Protein AF-A0A9P7BZL7-F1 (afdb_monomer)

Nearest PDB structures (foldseek):
  7yc4-assembly3_D  TM=9.644E-01  e=4.585E-13  Lactococcus garvieae subsp. garvieae
  7yc0-assembly1_B  TM=9.639E-01  e=1.240E-12  Lactococcus garvieae subsp. garvieae
  4v2i-assembly1_B  TM=9.592E-01  e=1.478E-12  Thalassospira sp. GB04J01
  6kmo-assembly1_A  TM=9.642E-01  e=3.289E-11  Enterobacter asburiae
  6kmo-assembly1_B  TM=9.628E-01  e=7.463E-11  Enterobacter asburiae

Foldseek 3Di:
DQVQLCLLVCVVVVNPVDLEEEAALDQQADPCPDPLSVVQQPPPPDHSVNVVVVVCVVDVDPVCRLPCSNRVLNDALCSLAPGHAYEQEAEPNESSRRSSVSNQVSNVVSVHNGDYDYDYPDYGCCLPPPPCVVDVVNVVSVVVVVVRVVVSVVVPPPD

Structure (mmCIF, N/CA/C/O backbone):
data_AF-A0A9P7BZL7-F1
#
_entry.id   AF-A0A9P7BZL7-F1
#
loop_
_atom_site.group_PDB
_atom_site.id
_atom_site.type_symbol
_atom_site.label_atom_id
_atom_site.label_alt_id
_atom_site.label_comp_id
_atom_site.label_asym_id
_atom_site.label_entity_id
_atom_site.label_seq_id
_atom_site.pdbx_PDB_ins_code
_atom_site.Cartn_x
_atom_site.Cartn_y
_atom_site.Cartn_z
_atom_site.occupancy
_atom_site.B_iso_or_equiv
_atom_site.auth_seq_id
_atom_site.auth_comp_id
_atom_site.auth_asym_id
_atom_site.auth_atom_id
_atom_site.pdbx_PDB_model_num
ATOM 1 N N . MET A 1 1 ? 2.855 6.833 0.976 1.00 58.22 1 MET A N 1
ATOM 2 C CA . MET A 1 1 ? 3.317 7.165 2.339 1.00 58.22 1 MET A CA 1
ATOM 3 C C . MET A 1 1 ? 2.342 8.091 3.087 1.00 58.22 1 MET A C 1
ATOM 5 O O . MET A 1 1 ? 1.636 7.580 3.940 1.00 58.22 1 MET A O 1
ATOM 9 N N . LEU A 1 2 ? 2.175 9.380 2.740 1.00 59.31 2 LEU A N 1
ATOM 10 C CA . LEU A 1 2 ? 1.399 10.366 3.540 1.00 59.31 2 LEU A CA 1
ATOM 11 C C . LEU A 1 2 ? -0.067 10.009 3.887 1.00 59.31 2 LEU A C 1
ATOM 13 O O . LEU A 1 2 ? -0.513 10.285 5.000 1.00 59.31 2 LEU A O 1
ATOM 17 N N . LEU A 1 3 ? -0.819 9.387 2.970 1.00 60.31 3 LEU A N 1
ATOM 18 C CA . LEU A 1 3 ? -2.236 9.056 3.198 1.00 60.31 3 LEU A CA 1
ATOM 19 C C . LEU A 1 3 ? -2.431 8.063 4.357 1.00 60.31 3 LEU A C 1
ATOM 21 O O . LEU A 1 3 ? -3.358 8.204 5.148 1.00 60.31 3 LEU A O 1
ATOM 25 N N . LEU A 1 4 ? -1.535 7.086 4.486 1.00 65.56 4 LEU A N 1
ATOM 26 C CA . LEU A 1 4 ? -1.612 6.054 5.522 1.00 65.56 4 LEU A CA 1
ATOM 27 C C . LEU A 1 4 ? -1.334 6.619 6.915 1.00 65.56 4 LEU A C 1
ATOM 29 O O . LEU A 1 4 ? -2.034 6.287 7.870 1.00 65.56 4 LEU A O 1
ATOM 33 N N . ILE A 1 5 ? -0.380 7.547 7.001 1.00 72.25 5 ILE A N 1
ATOM 34 C CA . ILE A 1 5 ? -0.059 8.289 8.227 1.00 72.25 5 ILE A CA 1
ATOM 35 C C . ILE A 1 5 ? -1.290 9.052 8.707 1.00 72.25 5 ILE A C 1
ATOM 37 O O . ILE A 1 5 ? -1.653 8.984 9.879 1.00 72.25 5 ILE A O 1
ATOM 41 N N . TYR A 1 6 ? -1.967 9.746 7.788 1.00 72.81 6 TYR A N 1
ATOM 42 C CA . TYR A 1 6 ? -3.160 10.516 8.116 1.00 72.81 6 TYR A CA 1
ATOM 43 C C . TYR A 1 6 ? -4.278 9.639 8.686 1.00 72.81 6 TYR A C 1
ATOM 45 O O . TYR A 1 6 ? -4.897 10.033 9.667 1.00 72.81 6 TYR A O 1
ATOM 53 N N . ILE A 1 7 ? -4.515 8.446 8.133 1.00 75.81 7 ILE A N 1
ATOM 54 C CA . ILE A 1 7 ? -5.574 7.547 8.618 1.00 75.81 7 ILE A CA 1
ATOM 55 C C . ILE A 1 7 ? -5.247 7.029 10.027 1.00 75.81 7 ILE A C 1
ATOM 57 O O . ILE A 1 7 ? -6.114 7.046 10.904 1.00 75.81 7 ILE A O 1
ATOM 61 N N . VAL A 1 8 ? -3.996 6.623 10.272 1.00 72.88 8 VAL A N 1
ATOM 62 C CA . VAL A 1 8 ? -3.551 6.181 11.605 1.00 72.88 8 VAL A CA 1
ATOM 63 C C . VAL A 1 8 ? -3.679 7.320 12.622 1.00 72.88 8 VAL A C 1
ATOM 65 O O . VAL A 1 8 ? -4.245 7.123 13.698 1.00 72.88 8 VAL A O 1
ATOM 68 N N . LEU A 1 9 ? -3.244 8.533 12.268 1.00 78.81 9 LEU A N 1
ATOM 69 C CA . LEU A 1 9 ? -3.371 9.714 13.127 1.00 78.81 9 LEU A CA 1
ATOM 70 C C . LEU A 1 9 ? -4.831 10.134 13.343 1.00 78.81 9 LEU A C 1
ATOM 72 O O . LEU A 1 9 ? -5.192 10.525 14.451 1.00 78.81 9 LEU A O 1
ATOM 76 N N . ALA A 1 10 ? -5.678 10.057 12.316 1.00 78.25 10 ALA A N 1
ATOM 77 C CA . ALA A 1 10 ? -7.103 10.361 12.417 1.00 78.25 10 ALA A CA 1
ATOM 78 C C . ALA A 1 10 ? -7.775 9.424 13.425 1.00 78.25 10 ALA A C 1
ATOM 80 O O . ALA A 1 10 ? -8.441 9.908 14.340 1.00 78.25 10 ALA A O 1
ATOM 81 N N . LYS A 1 11 ? -7.499 8.115 13.344 1.00 76.31 11 LYS A N 1
ATOM 82 C CA . LYS A 1 11 ? -7.962 7.128 14.328 1.00 76.31 11 LYS A CA 1
ATOM 83 C C . LYS A 1 11 ? -7.451 7.447 15.737 1.00 76.31 11 LYS A C 1
ATOM 85 O O . LYS A 1 11 ? -8.253 7.507 16.664 1.00 76.31 11 LYS A O 1
ATOM 90 N N . GLN A 1 12 ? -6.147 7.682 15.909 1.00 78.50 12 GLN A N 1
ATOM 91 C CA . GLN A 1 12 ? -5.560 8.018 17.218 1.00 78.50 12 GLN A CA 1
ATOM 92 C C . GLN A 1 12 ? -6.182 9.278 17.842 1.00 78.50 12 GLN A C 1
ATOM 94 O O . GLN A 1 12 ? -6.272 9.386 19.061 1.00 78.50 12 GLN A O 1
ATOM 99 N N . ARG A 1 13 ? -6.642 10.219 17.010 1.00 82.44 13 ARG A N 1
ATOM 100 C CA . ARG A 1 13 ? -7.317 11.458 17.426 1.00 82.44 13 ARG A CA 1
ATOM 101 C C . ARG A 1 13 ? -8.842 11.325 17.537 1.00 82.44 13 ARG A C 1
ATOM 103 O O . ARG A 1 13 ? -9.515 12.332 17.733 1.00 82.44 13 ARG A O 1
ATOM 110 N N . GLY A 1 14 ? -9.395 10.119 17.390 1.00 74.56 14 GLY A N 1
ATOM 111 C CA . GLY A 1 14 ? -10.834 9.854 17.483 1.00 74.56 14 GLY A CA 1
ATOM 112 C C . GLY A 1 14 ? -11.661 10.317 16.277 1.00 74.56 14 GLY A C 1
ATOM 113 O O . GLY A 1 14 ? -12.886 10.319 16.349 1.00 74.56 14 GLY A O 1
ATOM 114 N N . ASN A 1 15 ? -11.030 10.703 15.164 1.00 72.81 15 ASN A N 1
ATOM 115 C CA . ASN A 1 15 ? -11.730 11.056 13.932 1.00 72.81 15 ASN A CA 1
ATOM 116 C C . ASN A 1 15 ? -12.048 9.793 13.117 1.00 72.81 15 ASN A C 1
ATOM 118 O O . ASN A 1 15 ? -11.173 9.211 12.475 1.00 72.81 15 ASN A O 1
ATOM 122 N N . THR A 1 16 ? -13.320 9.401 13.123 1.00 68.00 16 THR A N 1
ATOM 123 C CA . THR A 1 16 ? -13.846 8.218 12.426 1.00 68.00 16 THR A CA 1
ATOM 124 C C . THR A 1 16 ? -14.562 8.552 11.114 1.00 68.00 16 THR A C 1
ATOM 126 O O . THR A 1 16 ? -15.185 7.680 10.516 1.00 68.00 16 THR A O 1
ATOM 129 N N . GLY A 1 17 ? -14.461 9.794 10.625 1.00 81.06 17 GLY A N 1
ATOM 130 C CA . GLY A 1 17 ? -15.139 10.235 9.399 1.00 81.06 17 GLY A CA 1
ATOM 131 C C . GLY A 1 17 ? -14.600 9.619 8.101 1.00 81.06 17 GLY A C 1
ATOM 132 O O . GLY A 1 17 ? -15.173 9.834 7.035 1.00 81.06 17 GLY A O 1
ATOM 133 N N . ILE A 1 18 ? -13.502 8.859 8.163 1.00 85.19 18 ILE A N 1
ATOM 134 C CA . ILE A 1 18 ? -12.928 8.169 7.005 1.00 85.19 18 ILE A CA 1
ATOM 135 C C . ILE A 1 18 ? -13.652 6.835 6.827 1.00 85.19 18 ILE A C 1
ATOM 137 O O . ILE A 1 18 ? -13.478 5.907 7.610 1.00 85.19 18 ILE A O 1
ATOM 141 N N . THR A 1 19 ? -14.451 6.731 5.771 1.00 88.12 19 THR A N 1
ATOM 142 C CA . THR A 1 19 ? -15.308 5.561 5.527 1.00 88.12 19 THR A CA 1
ATOM 143 C C . THR A 1 19 ? -14.627 4.478 4.695 1.00 88.12 19 THR A C 1
ATOM 145 O O . THR A 1 19 ? -15.081 3.335 4.674 1.00 88.12 19 THR A O 1
ATOM 148 N N . SER A 1 20 ? -13.554 4.811 3.977 1.00 90.56 20 SER A N 1
ATOM 149 C CA . SER A 1 20 ? -12.800 3.893 3.116 1.00 90.56 20 SER A CA 1
ATOM 150 C C . SER A 1 20 ? -11.421 4.465 2.792 1.00 90.56 20 SER A C 1
ATOM 152 O O . SER A 1 20 ? -11.233 5.681 2.780 1.00 90.56 20 SER A O 1
ATOM 154 N N . GLN A 1 21 ? -10.469 3.590 2.475 1.00 92.19 21 GLN A N 1
ATOM 155 C CA . GLN A 1 21 ? -9.152 3.956 1.956 1.00 92.19 21 GLN A CA 1
ATOM 156 C C . GLN A 1 21 ? -8.857 3.203 0.652 1.00 92.19 21 GLN A C 1
ATOM 158 O O . GLN A 1 21 ? -9.182 2.023 0.516 1.00 92.19 21 GLN A O 1
ATOM 163 N N . VAL A 1 22 ? -8.253 3.898 -0.313 1.00 94.38 22 VAL A N 1
ATOM 164 C CA . VAL A 1 22 ? -7.800 3.338 -1.594 1.00 94.38 22 VAL A CA 1
ATOM 165 C C . VAL A 1 22 ? -6.317 3.647 -1.731 1.00 94.38 22 VAL A C 1
ATOM 167 O O . VAL A 1 22 ? -5.911 4.807 -1.674 1.00 94.38 22 VAL A O 1
ATOM 170 N N . LEU A 1 23 ? -5.509 2.601 -1.860 1.00 95.19 23 LEU A N 1
ATOM 171 C CA . LEU A 1 23 ? -4.057 2.655 -1.795 1.00 95.19 23 LEU A CA 1
ATOM 172 C C . LEU A 1 23 ? -3.477 2.153 -3.117 1.00 95.19 23 LEU A C 1
ATOM 174 O O . LEU A 1 23 ? -3.453 0.949 -3.371 1.00 95.19 23 LEU A O 1
ATOM 178 N N . PHE A 1 24 ? -3.009 3.072 -3.958 1.00 94.75 24 PHE A N 1
ATOM 179 C CA . PHE A 1 24 ? -2.260 2.731 -5.166 1.00 94.75 24 PHE A CA 1
ATOM 180 C C . PHE A 1 24 ? -0.784 2.533 -4.826 1.00 94.75 24 PHE A C 1
ATOM 182 O O . PHE A 1 24 ? -0.183 3.444 -4.258 1.00 94.75 24 PHE A O 1
ATOM 189 N N . TYR A 1 25 ? -0.243 1.349 -5.151 1.00 95.44 25 TYR A N 1
ATOM 190 C CA . TYR A 1 25 ? 1.174 0.963 -5.029 1.00 95.44 25 TYR A CA 1
ATOM 191 C C . TYR A 1 25 ? 1.842 1.570 -3.783 1.00 95.44 25 TYR A C 1
ATOM 193 O O . TYR A 1 25 ? 2.744 2.407 -3.887 1.00 95.44 25 TYR A O 1
ATOM 201 N N . PRO A 1 26 ? 1.324 1.254 -2.580 1.00 96.00 26 PRO A N 1
ATOM 202 C CA . PRO A 1 26 ? 1.656 2.028 -1.400 1.00 96.00 26 PRO A CA 1
ATOM 203 C C . PRO A 1 26 ? 3.070 1.711 -0.910 1.00 96.00 26 PRO A C 1
ATOM 205 O O . PRO A 1 26 ? 3.386 0.554 -0.662 1.00 96.00 26 PRO A O 1
ATOM 208 N N . VAL A 1 27 ? 3.866 2.760 -0.681 1.00 95.06 27 VAL A N 1
ATOM 209 C CA . VAL A 1 27 ? 5.093 2.670 0.127 1.00 95.06 27 VAL A CA 1
ATOM 210 C C . VAL A 1 27 ? 4.699 2.475 1.592 1.00 95.06 27 VAL A C 1
ATOM 212 O O . VAL A 1 27 ? 4.055 3.372 2.161 1.00 95.06 27 VAL A O 1
ATOM 215 N N . VAL A 1 28 ? 5.039 1.323 2.170 1.00 94.50 28 VAL A N 1
ATOM 216 C CA . VAL A 1 28 ? 4.607 0.883 3.513 1.00 94.50 28 VAL A CA 1
ATOM 217 C C . VAL A 1 28 ? 5.722 0.311 4.380 1.00 94.50 28 VAL A C 1
ATOM 219 O O . VAL A 1 28 ? 5.484 0.087 5.570 1.00 94.50 28 VAL A O 1
ATOM 222 N N . ASP A 1 29 ? 6.910 0.094 3.822 1.00 94.19 29 ASP A N 1
ATOM 223 C CA . ASP A 1 29 ? 8.077 -0.368 4.565 1.00 94.19 29 ASP A CA 1
ATOM 224 C C . ASP A 1 29 ? 9.382 0.185 3.976 1.00 94.19 29 ASP A C 1
ATOM 226 O O . ASP A 1 29 ? 9.395 0.813 2.915 1.00 94.19 29 ASP A O 1
ATOM 230 N N . ASN A 1 30 ? 10.480 -0.023 4.696 1.00 93.00 30 ASN A N 1
ATOM 231 C CA . ASN A 1 30 ? 11.831 0.334 4.268 1.00 93.00 30 ASN A CA 1
ATOM 232 C C . ASN A 1 30 ? 12.741 -0.899 4.098 1.00 93.00 30 ASN A C 1
ATOM 234 O O . ASN A 1 30 ? 13.966 -0.773 4.127 1.00 93.00 30 ASN A O 1
ATOM 238 N N . ASP A 1 31 ? 12.152 -2.086 3.938 1.00 95.25 31 ASP A N 1
ATOM 239 C CA . ASP A 1 31 ? 12.879 -3.303 3.582 1.00 95.25 31 ASP A CA 1
ATOM 240 C C . ASP A 1 31 ? 13.099 -3.369 2.062 1.00 95.25 31 ASP A C 1
ATOM 242 O O . ASP A 1 31 ? 12.239 -3.789 1.284 1.00 95.25 31 ASP A O 1
ATOM 246 N N . PHE A 1 32 ? 14.291 -2.953 1.639 1.00 96.19 32 PHE A N 1
ATOM 247 C CA . PHE A 1 32 ? 14.704 -2.972 0.236 1.00 96.19 32 PHE A CA 1
ATOM 248 C C . PHE A 1 32 ? 15.165 -4.358 -0.251 1.00 96.19 32 PHE A C 1
ATOM 250 O O . PHE A 1 32 ? 15.670 -4.458 -1.369 1.00 96.19 32 PHE A O 1
ATOM 257 N N . GLU A 1 33 ? 15.029 -5.413 0.559 1.00 97.75 33 GLU A N 1
ATOM 258 C CA . GLU A 1 33 ? 15.432 -6.787 0.227 1.00 97.75 33 GLU A CA 1
ATOM 259 C C . GLU A 1 33 ? 14.242 -7.732 0.004 1.00 97.75 33 GLU A C 1
ATOM 261 O O . GLU A 1 33 ? 14.422 -8.940 -0.165 1.00 97.75 33 GLU A O 1
ATOM 266 N N . THR A 1 34 ? 13.008 -7.218 -0.039 1.00 98.00 34 THR A N 1
ATOM 267 C CA . THR A 1 34 ? 11.858 -8.062 -0.394 1.00 98.00 34 THR A CA 1
ATOM 268 C C . THR A 1 34 ? 11.975 -8.606 -1.824 1.00 98.00 34 THR A C 1
ATOM 270 O O . THR A 1 34 ? 12.635 -8.027 -2.690 1.00 98.00 34 THR A O 1
ATOM 273 N N . GLU A 1 35 ? 11.280 -9.715 -2.103 1.00 98.12 35 GLU A N 1
ATOM 274 C CA . GLU A 1 35 ? 11.314 -10.397 -3.408 1.00 98.12 35 GLU A CA 1
ATOM 275 C C . GLU A 1 35 ? 11.125 -9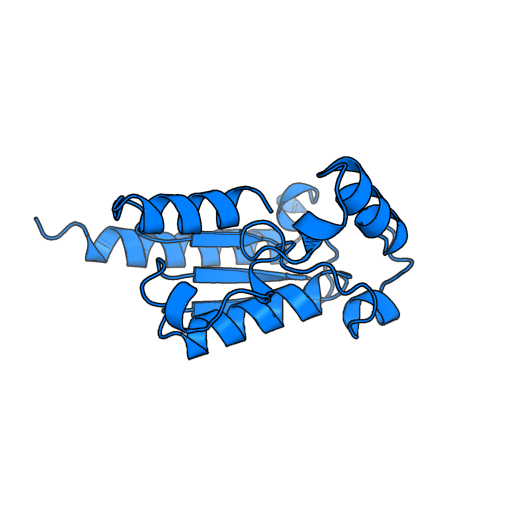.438 -4.597 1.00 98.12 35 GLU A C 1
ATOM 277 O O . GLU A 1 35 ? 11.869 -9.513 -5.574 1.00 98.12 35 GLU A O 1
ATOM 282 N N . SER A 1 36 ? 10.163 -8.510 -4.520 1.00 98.12 36 SER A N 1
ATOM 283 C CA . SER A 1 36 ? 9.893 -7.571 -5.610 1.00 98.12 36 SER A CA 1
ATOM 284 C C . SER A 1 36 ? 10.961 -6.493 -5.754 1.00 98.12 36 SER A C 1
ATOM 286 O O . SER A 1 36 ? 11.271 -6.117 -6.883 1.00 98.12 36 SER A O 1
ATOM 288 N N . TYR A 1 37 ? 11.556 -6.027 -4.650 1.00 98.25 37 TYR A N 1
ATOM 289 C CA . TYR A 1 37 ? 12.694 -5.109 -4.710 1.00 98.25 37 TYR A CA 1
ATOM 290 C C . TYR A 1 37 ? 13.891 -5.747 -5.403 1.00 98.25 37 TYR A C 1
ATOM 292 O O . TYR A 1 37 ? 14.563 -5.068 -6.168 1.00 98.25 37 TYR A O 1
ATOM 300 N N . ILE A 1 38 ? 14.146 -7.036 -5.165 1.00 98.25 38 ILE A N 1
ATOM 301 C CA . ILE A 1 38 ? 15.237 -7.767 -5.820 1.00 98.25 38 ILE A CA 1
ATOM 302 C C . ILE A 1 38 ? 14.913 -7.998 -7.300 1.00 98.25 38 ILE A C 1
ATOM 304 O O . ILE A 1 38 ? 15.746 -7.718 -8.163 1.00 98.25 38 ILE A O 1
ATOM 308 N N . LEU A 1 39 ? 13.704 -8.480 -7.601 1.00 98.00 39 LEU A N 1
ATOM 309 C CA . LEU A 1 39 ? 13.298 -8.863 -8.955 1.00 98.00 39 LEU A CA 1
ATOM 310 C C . LEU A 1 39 ? 13.212 -7.668 -9.918 1.00 98.00 39 LEU A C 1
ATOM 312 O O . LEU A 1 39 ? 13.576 -7.799 -11.085 1.00 98.00 39 LEU A O 1
ATOM 316 N N . TYR A 1 40 ? 12.754 -6.509 -9.438 1.00 97.69 40 TYR A N 1
ATOM 317 C CA . TYR A 1 40 ? 12.494 -5.322 -10.264 1.00 97.69 40 TYR A CA 1
ATOM 318 C C . TYR A 1 40 ? 13.411 -4.138 -9.952 1.00 97.69 40 TYR A C 1
ATOM 320 O O . TYR A 1 40 ? 13.089 -3.008 -10.314 1.00 97.69 40 TYR A O 1
ATOM 328 N N . LYS A 1 41 ? 14.562 -4.377 -9.309 1.00 97.25 41 LYS A N 1
ATOM 329 C CA . LYS A 1 41 ? 15.485 -3.316 -8.870 1.00 97.25 41 LYS A CA 1
ATOM 330 C C . LYS A 1 41 ? 15.844 -2.303 -9.965 1.00 97.25 41 LYS A C 1
ATOM 332 O O . LYS A 1 41 ? 15.954 -1.120 -9.664 1.00 97.25 41 LYS A O 1
ATOM 337 N N . ASP A 1 42 ? 15.962 -2.767 -11.212 1.00 95.81 42 ASP A N 1
ATOM 338 C CA . ASP A 1 42 ? 16.393 -1.982 -12.374 1.00 95.81 42 ASP A CA 1
ATOM 339 C C . ASP A 1 42 ? 15.228 -1.541 -13.292 1.00 95.81 42 ASP A C 1
ATOM 341 O O . ASP A 1 42 ? 15.475 -1.116 -14.425 1.00 95.81 42 ASP A O 1
ATOM 345 N N . ASP A 1 43 ? 13.963 -1.655 -12.857 1.00 94.00 43 ASP A N 1
ATOM 346 C CA . ASP A 1 43 ? 12.814 -1.277 -13.692 1.00 94.00 43 ASP A CA 1
ATOM 347 C C . ASP A 1 43 ? 12.895 0.199 -14.136 1.00 94.00 43 ASP A C 1
ATOM 349 O O . ASP A 1 43 ? 13.386 1.079 -13.427 1.00 94.00 43 ASP A O 1
ATOM 353 N N . ALA A 1 44 ? 12.440 0.486 -15.357 1.00 88.38 44 ALA A N 1
ATOM 354 C CA . ALA A 1 44 ? 12.551 1.813 -15.952 1.00 88.38 44 ALA A CA 1
ATOM 355 C C . ALA A 1 44 ? 11.669 2.870 -15.264 1.00 88.38 44 ALA A C 1
ATOM 357 O O . ALA A 1 44 ? 11.967 4.058 -15.383 1.00 88.38 44 ALA A O 1
ATOM 358 N N . PHE A 1 45 ? 10.599 2.458 -14.574 1.00 90.69 45 PHE A N 1
ATOM 359 C CA . PHE A 1 45 ? 9.643 3.378 -13.949 1.00 90.69 45 PHE A CA 1
ATOM 360 C C . PHE A 1 45 ? 9.962 3.687 -12.488 1.00 90.69 45 PHE A C 1
ATOM 362 O O . PHE A 1 45 ? 9.841 4.837 -12.070 1.00 90.69 45 PHE A O 1
ATOM 369 N N . LEU A 1 46 ? 10.358 2.680 -11.709 1.00 95.00 46 LEU A N 1
ATOM 370 C CA . LEU A 1 46 ? 10.737 2.857 -10.311 1.00 95.00 46 LEU A CA 1
ATOM 371 C C . LEU A 1 46 ? 11.842 1.871 -9.945 1.00 95.00 46 LEU A C 1
ATOM 373 O O . LEU A 1 46 ? 11.613 0.663 -9.913 1.00 95.00 46 LEU A O 1
ATOM 377 N N . ARG A 1 47 ? 13.027 2.402 -9.634 1.00 96.81 47 ARG A N 1
ATOM 378 C CA . ARG A 1 47 ? 14.184 1.602 -9.226 1.00 96.81 47 ARG A CA 1
ATOM 379 C C . ARG A 1 47 ? 14.309 1.507 -7.719 1.00 96.81 47 ARG A C 1
ATOM 381 O O . ARG A 1 47 ? 13.880 2.401 -6.982 1.00 96.81 47 ARG A O 1
ATOM 388 N N . ARG A 1 48 ? 15.000 0.462 -7.266 1.00 97.44 48 ARG A N 1
ATOM 389 C CA . ARG A 1 48 ? 15.339 0.276 -5.851 1.00 97.44 48 ARG A CA 1
ATOM 390 C C . ARG A 1 48 ? 16.130 1.467 -5.304 1.00 97.44 48 ARG A C 1
ATOM 392 O O . ARG A 1 48 ? 15.803 1.966 -4.229 1.00 97.44 48 ARG A O 1
ATOM 399 N N . GLU A 1 49 ? 17.117 1.963 -6.049 1.00 96.62 49 GLU A N 1
ATOM 400 C CA . GLU A 1 49 ? 17.944 3.094 -5.612 1.00 96.62 49 GLU A CA 1
ATOM 401 C C . GLU A 1 49 ? 17.117 4.378 -5.461 1.00 96.62 49 GLU A C 1
ATOM 403 O O . GLU A 1 49 ? 17.360 5.165 -4.547 1.00 96.62 49 GLU A O 1
ATOM 408 N N . ASN A 1 50 ? 16.100 4.581 -6.310 1.00 94.81 50 ASN A N 1
ATOM 409 C CA . ASN A 1 50 ? 15.212 5.738 -6.181 1.00 94.81 50 ASN A CA 1
ATOM 410 C C . ASN A 1 50 ? 14.426 5.688 -4.869 1.00 94.81 50 ASN A C 1
ATOM 412 O O . ASN A 1 50 ? 14.302 6.707 -4.195 1.00 94.81 50 ASN A O 1
ATOM 416 N N . MET A 1 51 ? 13.944 4.512 -4.467 1.00 94.81 51 MET A N 1
ATOM 417 C CA . MET A 1 51 ? 13.244 4.362 -3.191 1.00 94.81 51 MET A CA 1
ATOM 418 C C . MET A 1 51 ? 14.162 4.574 -1.985 1.00 94.81 51 MET A C 1
ATOM 420 O O . MET A 1 51 ? 13.757 5.235 -1.030 1.00 94.81 51 MET A O 1
ATOM 424 N N . GLN A 1 52 ? 15.407 4.094 -2.037 1.00 93.25 52 GLN A N 1
ATOM 425 C CA . GLN A 1 52 ? 16.401 4.364 -0.991 1.00 93.25 52 GLN A CA 1
ATOM 426 C C . GLN A 1 52 ? 16.645 5.871 -0.823 1.00 93.25 52 GLN A C 1
ATOM 428 O O . GLN A 1 52 ? 16.640 6.381 0.298 1.00 93.25 52 GLN A O 1
ATOM 433 N N . GLN A 1 53 ? 16.773 6.602 -1.934 1.00 92.62 53 GLN A N 1
ATOM 434 C CA . GLN A 1 53 ? 16.905 8.062 -1.923 1.00 92.62 53 GLN A CA 1
ATOM 435 C C . GLN A 1 53 ? 15.650 8.754 -1.376 1.00 92.62 53 GLN A C 1
ATOM 437 O O . GLN A 1 53 ? 15.764 9.685 -0.583 1.00 92.62 53 GLN A O 1
ATOM 442 N N . VAL A 1 54 ? 14.449 8.297 -1.751 1.00 90.50 54 VAL A N 1
ATOM 443 C CA . VAL A 1 54 ? 13.185 8.844 -1.225 1.00 90.50 54 VAL A CA 1
ATOM 444 C C . VAL A 1 54 ? 13.129 8.725 0.297 1.00 90.50 54 VAL A C 1
ATOM 446 O O . VAL A 1 54 ? 12.785 9.700 0.961 1.00 90.50 54 VAL A O 1
ATOM 449 N N . TRP A 1 55 ? 13.507 7.576 0.863 1.00 89.31 55 TRP A N 1
ATOM 450 C CA . TRP A 1 55 ? 13.539 7.381 2.316 1.00 89.31 55 TRP A CA 1
ATOM 451 C C . TRP A 1 55 ? 14.536 8.314 3.020 1.00 89.31 55 TRP A C 1
ATOM 453 O O . TRP A 1 55 ? 14.190 8.906 4.043 1.00 89.31 55 TRP A O 1
ATOM 463 N N . GLN A 1 56 ? 15.721 8.524 2.438 1.00 88.62 56 GLN A N 1
ATOM 464 C CA . GLN A 1 56 ? 16.725 9.473 2.946 1.00 88.62 56 GLN A CA 1
ATOM 465 C C . GLN A 1 56 ? 16.261 10.933 2.891 1.00 88.62 56 GLN A C 1
ATOM 467 O O . GLN A 1 56 ? 16.566 11.716 3.786 1.00 88.62 56 GLN A O 1
ATOM 472 N N . LEU A 1 57 ? 15.514 11.313 1.853 1.00 88.56 57 LEU A N 1
ATOM 473 C CA . LEU A 1 57 ? 14.986 12.672 1.708 1.00 88.56 57 LEU A CA 1
ATOM 474 C C . LEU A 1 57 ? 13.762 12.929 2.591 1.00 88.56 57 LEU A C 1
ATOM 476 O O . LEU A 1 57 ? 13.480 14.077 2.933 1.00 88.56 57 LEU A O 1
ATOM 480 N N . TYR A 1 58 ? 13.011 11.883 2.932 1.00 84.25 58 TYR A N 1
ATOM 481 C CA . TYR A 1 58 ? 11.743 12.023 3.637 1.00 84.25 58 TYR A CA 1
ATOM 482 C C . TYR A 1 58 ? 11.907 12.274 5.141 1.00 84.25 58 TYR A C 1
ATOM 484 O O . TYR A 1 58 ? 11.116 13.012 5.727 1.00 84.25 58 TYR A O 1
ATOM 492 N N . THR A 1 59 ? 12.945 11.721 5.773 1.00 76.88 59 THR A N 1
ATOM 493 C CA . THR A 1 59 ? 13.346 12.119 7.129 1.00 76.88 59 THR A CA 1
ATOM 494 C C . THR A 1 59 ? 14.859 12.083 7.283 1.00 76.88 59 THR A C 1
ATOM 496 O O . THR A 1 59 ? 15.523 11.159 6.823 1.00 76.88 59 THR A O 1
ATOM 499 N N . ALA A 1 60 ? 15.392 13.080 7.988 1.00 72.38 60 ALA A N 1
ATOM 500 C CA . ALA A 1 60 ? 16.815 13.181 8.289 1.00 72.38 60 ALA A CA 1
ATOM 501 C C . ALA A 1 60 ? 17.282 12.194 9.378 1.00 72.38 60 ALA A C 1
ATOM 503 O O . ALA A 1 60 ? 18.483 12.075 9.604 1.00 72.38 60 ALA A O 1
ATOM 504 N N . LYS A 1 61 ? 16.359 11.523 10.084 1.00 82.75 61 LYS A N 1
ATOM 505 C CA . LYS A 1 61 ? 16.673 10.601 11.185 1.00 82.75 61 LYS A CA 1
ATOM 506 C C . LYS A 1 61 ? 16.294 9.173 10.812 1.00 82.75 61 LYS A C 1
ATOM 508 O O . LYS A 1 61 ? 15.114 8.839 10.748 1.00 82.75 61 LYS A O 1
ATOM 513 N N . GLU A 1 62 ? 17.294 8.319 10.619 1.00 80.94 62 GLU A N 1
ATOM 514 C CA . GLU A 1 62 ? 17.088 6.898 10.293 1.00 80.94 62 GLU A CA 1
ATOM 515 C C . GLU A 1 62 ? 16.317 6.141 11.384 1.00 80.94 62 GLU A C 1
ATOM 517 O O . GLU A 1 62 ? 15.557 5.222 11.088 1.00 80.94 62 GLU A O 1
ATOM 522 N 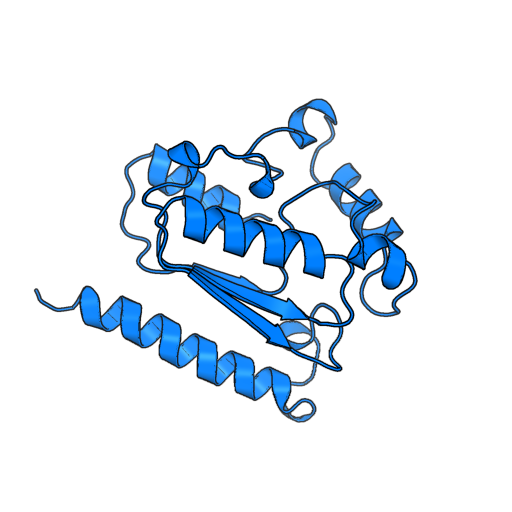N . GLU A 1 63 ? 16.442 6.562 12.644 1.00 82.94 63 GLU A N 1
ATOM 523 C CA . GLU A 1 63 ? 15.704 5.997 13.782 1.00 82.94 63 GLU A CA 1
ATOM 524 C C . GLU A 1 63 ? 14.180 6.030 13.553 1.00 82.94 63 GLU A C 1
ATOM 526 O O . GLU A 1 63 ? 13.463 5.075 13.878 1.00 82.94 63 GLU A O 1
ATOM 531 N N . ASP A 1 64 ? 13.689 7.086 12.892 1.00 84.12 64 ASP A N 1
ATOM 532 C CA . ASP A 1 64 ? 12.269 7.270 12.596 1.00 84.12 64 ASP A CA 1
ATOM 533 C C . ASP A 1 64 ? 11.769 6.294 11.520 1.00 84.12 64 ASP A C 1
ATOM 535 O O . ASP A 1 64 ? 10.566 6.050 11.426 1.00 84.12 64 ASP A O 1
ATOM 539 N N . TRP A 1 65 ? 12.654 5.672 10.730 1.00 85.19 65 TRP A N 1
ATOM 540 C CA . TRP A 1 65 ? 12.260 4.727 9.674 1.00 85.19 65 TRP A CA 1
ATOM 541 C C . TRP A 1 65 ? 11.614 3.451 10.224 1.00 85.19 65 TRP A C 1
ATOM 543 O O . TRP A 1 65 ? 10.950 2.698 9.508 1.00 85.19 65 TRP A O 1
ATOM 553 N N . SER A 1 66 ? 11.817 3.174 11.511 1.00 85.19 66 SER A N 1
ATOM 554 C CA . SER A 1 66 ? 11.169 2.065 12.210 1.00 85.19 66 SER A CA 1
ATOM 555 C C . SER A 1 66 ? 9.769 2.398 12.729 1.00 85.19 66 SER A C 1
ATOM 557 O O . SER A 1 66 ? 9.016 1.486 13.069 1.00 85.19 66 SER A O 1
ATOM 559 N N . SER A 1 67 ? 9.394 3.679 12.749 1.00 87.88 67 SER A N 1
ATOM 560 C CA . SER A 1 67 ? 8.104 4.123 13.264 1.00 87.88 67 SER A CA 1
ATOM 561 C C . SER A 1 67 ? 6.944 3.584 12.416 1.00 87.88 67 SER A C 1
ATOM 563 O O . SER A 1 67 ? 6.978 3.725 11.191 1.00 87.88 67 SER A O 1
ATOM 565 N N . PRO A 1 68 ? 5.860 3.071 13.030 1.00 88.06 68 PRO A N 1
ATOM 566 C CA . PRO A 1 68 ? 4.612 2.736 12.335 1.00 88.06 68 PRO A CA 1
ATOM 567 C C . PRO A 1 68 ? 3.989 3.900 11.550 1.00 88.06 68 PRO A C 1
ATOM 569 O O . PRO A 1 68 ? 3.213 3.682 10.622 1.00 88.06 68 PRO A O 1
ATOM 572 N N . LEU A 1 69 ? 4.329 5.143 11.906 1.00 84.38 69 LEU A N 1
ATOM 573 C CA . LEU A 1 69 ? 3.914 6.333 11.162 1.00 84.38 69 LEU A CA 1
ATOM 574 C C . LEU A 1 69 ? 4.719 6.538 9.874 1.00 84.38 69 LEU A C 1
ATOM 576 O O . LEU A 1 69 ? 4.308 7.325 9.039 1.00 84.38 69 LEU A O 1
ATOM 580 N N . MET A 1 70 ? 5.845 5.855 9.699 1.00 86.31 70 MET A N 1
ATOM 581 C CA . MET A 1 70 ? 6.708 5.960 8.518 1.00 86.31 70 MET A CA 1
ATOM 582 C C . MET A 1 70 ? 6.631 4.684 7.685 1.00 86.31 70 MET A C 1
ATOM 584 O O . MET A 1 70 ? 6.399 4.740 6.480 1.00 86.31 70 MET A O 1
ATOM 588 N N . ALA A 1 71 ? 6.728 3.537 8.358 1.00 91.19 71 ALA A N 1
ATOM 589 C CA . ALA A 1 71 ? 6.568 2.201 7.808 1.00 91.19 71 ALA A CA 1
ATOM 590 C C . ALA A 1 71 ? 5.324 1.524 8.424 1.00 91.19 71 ALA A C 1
ATOM 592 O O . ALA A 1 71 ? 5.452 0.743 9.372 1.00 91.19 71 ALA A O 1
ATOM 593 N N . PRO A 1 72 ? 4.101 1.798 7.922 1.00 91.81 72 PRO A N 1
ATOM 594 C CA . PRO A 1 72 ? 2.863 1.189 8.415 1.00 91.81 72 PRO A CA 1
ATOM 595 C C . PRO A 1 72 ? 2.879 -0.339 8.479 1.00 91.81 72 PRO A C 1
ATOM 597 O O . PRO A 1 72 ? 2.161 -0.923 9.291 1.00 91.81 72 PRO A O 1
ATOM 600 N N . LEU A 1 73 ? 3.705 -1.009 7.667 1.00 94.44 73 LEU A N 1
ATOM 601 C CA . LEU A 1 73 ? 3.868 -2.458 7.736 1.00 94.44 73 LEU A CA 1
ATOM 602 C C . LEU A 1 73 ? 4.465 -2.928 9.071 1.00 94.44 73 LEU A C 1
ATOM 604 O O . LEU A 1 73 ? 4.231 -4.072 9.465 1.00 94.44 73 LEU A O 1
ATOM 608 N N . LYS A 1 74 ? 5.148 -2.052 9.816 1.00 93.50 74 LYS A N 1
ATOM 609 C CA . LYS A 1 74 ? 5.694 -2.329 11.153 1.00 93.50 74 LYS A CA 1
ATOM 610 C C . LYS A 1 74 ? 4.668 -2.198 12.282 1.00 93.50 74 LYS A C 1
ATOM 612 O O . LYS A 1 74 ? 4.888 -2.781 13.337 1.00 93.50 74 LYS A O 1
ATOM 617 N N . ALA A 1 75 ? 3.525 -1.546 12.054 1.00 93.06 75 ALA A N 1
ATOM 618 C CA . ALA A 1 75 ? 2.448 -1.422 13.045 1.00 93.06 75 ALA A CA 1
ATOM 619 C C . ALA A 1 75 ? 1.936 -2.794 13.511 1.00 93.06 75 ALA A C 1
ATOM 621 O O . ALA A 1 75 ? 1.761 -3.697 12.693 1.00 93.06 75 ALA A O 1
ATOM 622 N N . THR A 1 76 ? 1.655 -2.970 14.794 1.00 94.38 76 THR A N 1
ATOM 623 C CA . THR A 1 76 ? 1.013 -4.177 15.339 1.00 94.38 76 THR A CA 1
ATOM 624 C C . THR A 1 76 ? -0.397 -4.381 14.771 1.00 94.38 76 THR A C 1
ATOM 626 O O . THR A 1 76 ? -1.020 -3.461 14.235 1.00 94.38 76 THR A O 1
ATOM 629 N N . THR A 1 77 ? -0.932 -5.600 14.862 1.00 94.81 77 THR A N 1
ATOM 630 C CA . THR A 1 77 ? -2.316 -5.881 14.439 1.00 94.81 77 THR A CA 1
ATOM 631 C C . THR A 1 77 ? -3.332 -5.071 15.239 1.00 94.81 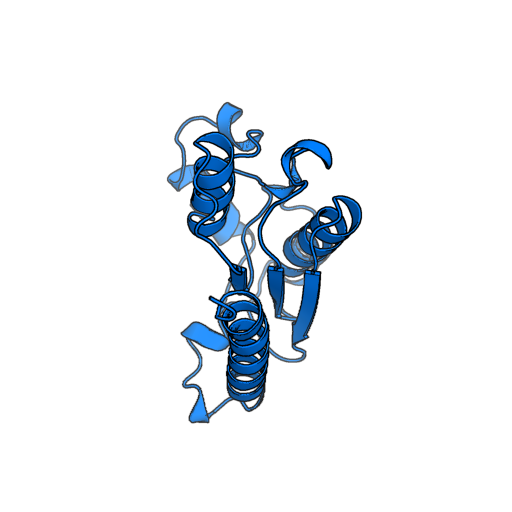77 THR A C 1
ATOM 633 O O . THR A 1 77 ? -4.342 -4.633 14.695 1.00 94.81 77 THR A O 1
ATOM 636 N N . GLU A 1 78 ? -3.042 -4.804 16.506 1.00 92.88 78 GLU A N 1
ATOM 637 C CA . GLU A 1 78 ? -3.885 -4.035 17.417 1.00 92.88 78 GLU A CA 1
ATOM 638 C C . GLU A 1 78 ? -3.915 -2.554 17.012 1.00 92.88 78 GLU A C 1
ATOM 640 O O . GLU A 1 78 ? -4.983 -1.938 16.951 1.00 92.88 78 GLU A O 1
ATOM 645 N N . GLU A 1 79 ? -2.761 -1.988 16.641 1.00 91.00 79 GLU A N 1
ATOM 646 C CA . GLU A 1 79 ? -2.670 -0.621 16.114 1.00 91.00 79 GLU A CA 1
ATOM 647 C C . GLU A 1 79 ? -3.443 -0.457 14.798 1.00 91.00 79 GLU A C 1
ATOM 649 O O . GLU A 1 79 ? -4.079 0.582 14.583 1.00 91.00 79 GLU A O 1
ATOM 654 N N . LEU A 1 80 ? -3.450 -1.491 13.950 1.00 92.56 80 LEU A N 1
ATOM 655 C CA . LEU A 1 80 ? -4.163 -1.503 12.668 1.00 92.56 80 LEU A CA 1
ATOM 656 C C . LEU A 1 80 ? -5.662 -1.832 12.785 1.00 92.56 80 LEU A C 1
ATOM 658 O O . LEU A 1 80 ? -6.420 -1.550 11.858 1.00 92.56 80 LEU A O 1
ATOM 662 N N . SER A 1 81 ? -6.116 -2.403 13.902 1.00 91.69 81 SER A N 1
ATOM 663 C CA . SER A 1 81 ? -7.520 -2.793 14.086 1.00 91.69 81 SER A CA 1
ATOM 664 C C . SER A 1 81 ? -8.466 -1.592 14.000 1.00 91.69 81 SER A C 1
ATOM 666 O O . SER A 1 81 ? -8.144 -0.504 14.465 1.00 91.69 81 SER A O 1
ATOM 668 N N . GLY A 1 82 ? -9.642 -1.743 13.395 1.00 89.38 82 GLY A N 1
ATOM 669 C CA . GLY A 1 82 ? -10.615 -0.648 13.285 1.00 89.38 82 GLY A CA 1
ATOM 670 C C . GLY A 1 82 ? -10.203 0.497 12.349 1.00 89.38 82 GLY A C 1
ATOM 671 O O . GLY A 1 82 ? -10.865 1.534 12.342 1.00 89.38 82 GLY A O 1
ATOM 672 N N . LEU A 1 83 ? -9.136 0.338 11.554 1.00 91.56 83 LEU A N 1
ATOM 673 C CA . LEU A 1 83 ? -8.912 1.216 10.407 1.00 91.56 83 LEU A CA 1
ATOM 674 C C . LEU A 1 83 ? -10.050 1.053 9.376 1.00 91.56 83 LEU A C 1
ATOM 676 O O . LEU A 1 83 ? -10.677 -0.010 9.309 1.00 91.56 83 LEU A O 1
ATOM 680 N N . PRO A 1 84 ? -10.315 2.078 8.546 1.00 91.69 84 PRO A N 1
ATOM 681 C CA . PRO A 1 84 ? -11.340 2.009 7.510 1.00 91.69 84 PRO A CA 1
ATOM 682 C C . PRO A 1 84 ? -11.069 0.877 6.509 1.00 91.69 84 PRO A C 1
ATOM 684 O O . PRO A 1 84 ? -9.897 0.578 6.250 1.00 91.69 84 PRO A O 1
ATOM 687 N N . PRO A 1 85 ? -12.112 0.303 5.880 1.00 94.44 85 PRO A N 1
ATOM 688 C CA . PRO A 1 85 ? -11.955 -0.679 4.815 1.00 94.44 85 PRO A CA 1
ATOM 689 C C . PRO A 1 85 ? -10.952 -0.229 3.748 1.00 94.44 85 PRO A C 1
ATOM 691 O O . PRO A 1 85 ? -11.027 0.906 3.270 1.00 94.44 85 PRO A O 1
ATOM 694 N N . ALA A 1 86 ? -10.057 -1.128 3.335 1.00 95.56 86 ALA A N 1
ATOM 695 C CA . ALA A 1 86 ? -8.966 -0.828 2.416 1.00 95.56 86 ALA A CA 1
ATOM 696 C C . ALA A 1 86 ? -9.055 -1.558 1.069 1.00 95.56 86 ALA A C 1
ATOM 698 O O . ALA A 1 86 ? -9.150 -2.781 1.015 1.00 95.56 86 ALA A O 1
ATOM 699 N N . LEU A 1 87 ? -8.917 -0.806 -0.023 1.00 96.75 87 LEU A N 1
ATOM 700 C CA . LEU A 1 87 ? -8.557 -1.337 -1.336 1.00 96.75 87 LEU A CA 1
ATOM 701 C C . LEU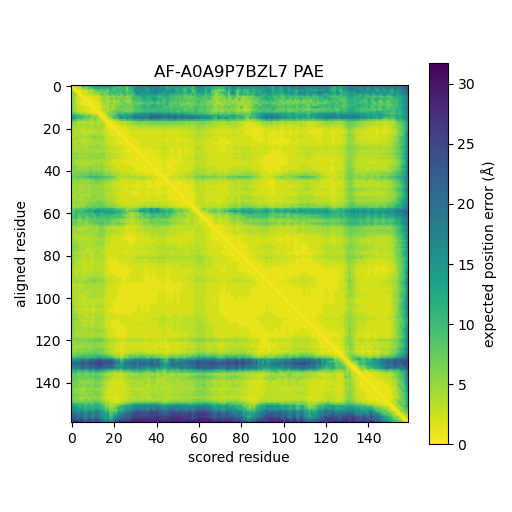 A 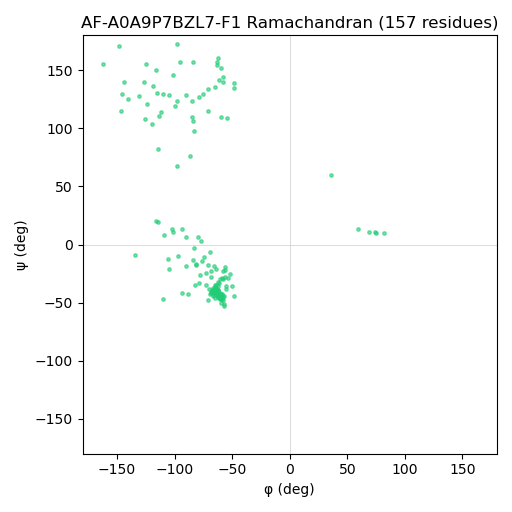1 87 ? -7.064 -1.098 -1.575 1.00 96.75 87 LEU A C 1
ATOM 703 O O . LEU A 1 87 ? -6.628 0.050 -1.612 1.00 96.75 87 LEU A O 1
ATOM 707 N N . VAL A 1 88 ? -6.290 -2.166 -1.758 1.00 97.75 88 VAL A N 1
ATOM 708 C CA . VAL A 1 88 ? -4.845 -2.120 -2.019 1.00 97.75 88 VAL A CA 1
ATOM 709 C C . VAL A 1 88 ? -4.559 -2.587 -3.438 1.00 97.75 88 VAL A C 1
ATOM 711 O O . VAL A 1 88 ? -4.744 -3.758 -3.767 1.00 97.75 88 VAL A O 1
ATOM 714 N N . ILE A 1 89 ? -4.075 -1.676 -4.272 1.00 97.56 89 ILE A N 1
ATOM 715 C CA . ILE A 1 89 ? -3.724 -1.933 -5.667 1.00 97.56 89 ILE A CA 1
ATOM 716 C C . ILE A 1 89 ? -2.207 -2.009 -5.780 1.00 97.56 89 ILE A C 1
ATOM 718 O O . ILE A 1 89 ? -1.506 -1.102 -5.341 1.00 97.56 89 ILE A O 1
ATOM 722 N N . THR A 1 90 ? -1.694 -3.067 -6.395 1.00 97.88 90 THR A N 1
ATOM 723 C CA . THR A 1 90 ? -0.263 -3.232 -6.688 1.00 97.88 90 THR A CA 1
ATOM 724 C C . THR A 1 90 ? -0.056 -3.493 -8.174 1.00 97.88 90 THR A C 1
ATOM 726 O O . THR A 1 90 ? -0.963 -3.968 -8.860 1.00 97.88 90 THR A O 1
ATOM 729 N N . ALA A 1 91 ? 1.129 -3.166 -8.677 1.00 97.31 91 ALA A N 1
ATOM 730 C CA . ALA A 1 91 ? 1.554 -3.499 -10.029 1.00 97.31 91 ALA A CA 1
ATOM 731 C C . ALA A 1 91 ? 2.485 -4.719 -9.994 1.00 97.31 91 ALA A C 1
ATOM 733 O O . ALA A 1 91 ? 3.228 -4.916 -9.033 1.00 97.31 91 ALA A O 1
ATOM 734 N N . GLU A 1 92 ? 2.429 -5.565 -11.020 1.00 96.31 92 GLU A N 1
ATOM 735 C CA . GLU A 1 92 ? 3.277 -6.753 -11.102 1.00 96.31 92 GLU A CA 1
ATOM 736 C C . GLU A 1 92 ? 4.760 -6.401 -11.183 1.00 96.31 92 GLU A C 1
ATOM 738 O O . GLU A 1 92 ? 5.545 -7.059 -10.497 1.00 96.31 92 GLU A O 1
ATOM 743 N N . ARG A 1 93 ? 5.117 -5.392 -11.992 1.00 96.62 93 ARG A N 1
ATOM 744 C CA . ARG A 1 93 ? 6.487 -4.900 -12.200 1.00 96.62 93 ARG A CA 1
ATOM 745 C C . ARG A 1 93 ? 6.759 -3.666 -11.346 1.00 96.62 93 ARG A C 1
ATOM 747 O O . ARG A 1 93 ? 6.873 -2.546 -11.841 1.00 96.62 93 ARG A O 1
ATOM 754 N N . ASP A 1 94 ? 6.788 -3.871 -10.041 1.00 98.06 94 ASP A N 1
ATOM 755 C CA . ASP A 1 94 ? 6.969 -2.797 -9.071 1.00 98.06 94 ASP A CA 1
ATOM 756 C C . ASP A 1 94 ? 7.770 -3.308 -7.880 1.00 98.06 94 ASP A C 1
ATOM 758 O O . ASP A 1 94 ? 7.424 -4.333 -7.287 1.00 98.06 94 ASP A O 1
ATOM 762 N N . VAL A 1 95 ? 8.820 -2.577 -7.507 1.00 98.31 95 VAL A N 1
ATOM 763 C CA . VAL A 1 95 ? 9.631 -2.880 -6.325 1.00 98.31 95 VAL A CA 1
ATOM 764 C C . VAL A 1 95 ? 8.798 -2.881 -5.038 1.00 98.31 95 VAL A C 1
ATOM 766 O O . VAL A 1 95 ? 9.069 -3.680 -4.147 1.00 98.31 95 VAL A O 1
ATOM 769 N N . LEU A 1 96 ? 7.716 -2.096 -4.979 1.00 98.00 96 LEU A N 1
ATOM 770 C CA . LEU A 1 96 ? 6.819 -1.972 -3.822 1.00 98.00 96 LEU A CA 1
ATOM 771 C C . LEU A 1 96 ? 5.749 -3.073 -3.736 1.00 98.00 96 LEU A C 1
ATOM 773 O O . LEU A 1 96 ? 4.938 -3.100 -2.806 1.00 98.00 96 LEU A O 1
ATOM 777 N N . ARG A 1 97 ? 5.685 -3.984 -4.715 1.00 98.38 97 ARG A N 1
ATOM 778 C CA . ARG A 1 97 ? 4.616 -4.991 -4.796 1.00 98.38 97 ARG A CA 1
ATOM 779 C C . ARG A 1 97 ? 4.543 -5.855 -3.538 1.00 98.38 97 ARG A C 1
ATOM 781 O O . ARG A 1 97 ? 3.460 -6.020 -2.974 1.00 98.38 97 ARG A O 1
ATOM 788 N N . SER A 1 98 ? 5.670 -6.421 -3.108 1.00 98.56 98 SER A N 1
ATOM 789 C CA . SER A 1 98 ? 5.707 -7.354 -1.980 1.00 98.56 98 SER A CA 1
ATOM 790 C C . SER A 1 98 ? 5.290 -6.686 -0.673 1.00 98.56 98 SER A C 1
ATOM 792 O O . SER A 1 98 ? 4.490 -7.263 0.065 1.00 98.56 98 SER A O 1
ATOM 794 N N . GLU A 1 99 ? 5.746 -5.459 -0.410 1.00 97.75 99 GLU A N 1
ATOM 795 C CA . GLU A 1 99 ? 5.360 -4.715 0.793 1.00 97.75 99 GLU A CA 1
ATOM 796 C C . GLU A 1 99 ? 3.874 -4.313 0.773 1.00 97.75 99 GLU A C 1
ATOM 798 O O . GLU A 1 99 ? 3.173 -4.505 1.768 1.00 97.75 99 GLU A O 1
ATOM 803 N N . GLY A 1 100 ? 3.337 -3.882 -0.375 1.00 98.06 100 GLY A N 1
ATOM 804 C CA . GLY A 1 100 ? 1.915 -3.563 -0.519 1.00 98.06 100 GLY A CA 1
ATOM 805 C C . GLY A 1 100 ? 1.009 -4.779 -0.279 1.00 98.06 100 GLY A C 1
ATOM 806 O O . GLY A 1 100 ? 0.024 -4.695 0.461 1.00 98.06 100 GLY A O 1
ATOM 807 N N . VAL A 1 101 ? 1.369 -5.941 -0.837 1.00 98.50 101 VAL A N 1
ATOM 808 C CA . VAL A 1 101 ? 0.655 -7.210 -0.600 1.00 98.50 101 VAL A CA 1
ATOM 809 C C . VAL A 1 101 ? 0.775 -7.647 0.863 1.00 98.50 101 VAL A C 1
ATOM 811 O O . VAL A 1 101 ? -0.207 -8.109 1.454 1.00 98.50 101 VAL A O 1
ATOM 814 N N . ALA A 1 102 ? 1.954 -7.506 1.472 1.00 98.44 102 ALA A N 1
ATOM 815 C CA . ALA A 1 102 ? 2.163 -7.831 2.880 1.00 98.44 102 ALA A CA 1
ATOM 816 C C . ALA A 1 102 ? 1.305 -6.948 3.797 1.00 98.44 102 ALA A C 1
ATOM 818 O O . ALA A 1 102 ? 0.674 -7.458 4.727 1.00 98.44 102 ALA A O 1
ATOM 819 N N . TYR A 1 103 ? 1.200 -5.654 3.495 1.00 97.75 103 TYR A N 1
ATOM 820 C CA . TYR A 1 103 ? 0.370 -4.729 4.257 1.00 97.75 103 TYR A CA 1
ATOM 821 C C . TYR A 1 103 ? -1.118 -5.052 4.139 1.00 97.75 103 TYR A C 1
ATOM 823 O O . TYR A 1 103 ? -1.806 -5.123 5.156 1.00 97.75 103 TYR A O 1
ATOM 831 N N . ALA A 1 104 ? -1.608 -5.369 2.937 1.00 98.12 104 ALA A N 1
ATOM 832 C CA . ALA A 1 104 ? -2.989 -5.811 2.752 1.00 98.12 104 ALA A CA 1
ATOM 833 C C . ALA A 1 104 ? -3.310 -7.076 3.571 1.00 98.12 104 ALA A C 1
ATOM 835 O O . ALA A 1 104 ? -4.347 -7.158 4.231 1.00 98.12 104 ALA A O 1
ATOM 836 N N . LYS A 1 105 ? -2.386 -8.048 3.598 1.00 98.50 105 LYS A N 1
ATOM 837 C CA . LYS A 1 105 ? -2.512 -9.242 4.450 1.00 98.50 105 LYS A CA 1
ATOM 838 C C . LYS A 1 105 ? -2.532 -8.878 5.937 1.00 98.50 105 LYS A C 1
ATOM 840 O O . LYS A 1 105 ? -3.280 -9.491 6.696 1.00 98.50 105 LYS A O 1
ATOM 845 N N . LYS A 1 106 ? -1.724 -7.905 6.368 1.00 98.00 106 LYS A N 1
ATOM 846 C CA . LYS A 1 106 ? -1.670 -7.459 7.768 1.00 98.00 106 LYS A CA 1
ATOM 847 C C . LYS A 1 106 ? -2.951 -6.737 8.194 1.00 98.00 106 LYS A C 1
ATOM 849 O O . LYS A 1 106 ? -3.471 -7.040 9.262 1.00 98.00 106 LYS A O 1
ATOM 854 N N . LEU A 1 107 ? -3.505 -5.879 7.336 1.00 97.38 107 LEU A N 1
ATOM 855 C CA . LEU A 1 107 ? -4.812 -5.243 7.536 1.00 97.38 107 LEU A CA 1
ATOM 856 C C . LEU A 1 107 ? -5.929 -6.284 7.688 1.00 97.38 107 LEU A C 1
ATOM 858 O O . LEU A 1 107 ? -6.690 -6.232 8.652 1.00 97.38 107 LEU A O 1
ATOM 862 N N . ALA A 1 108 ? -5.979 -7.279 6.798 1.00 97.94 108 ALA A N 1
ATOM 863 C CA . ALA A 1 108 ? -6.957 -8.362 6.891 1.00 97.94 108 ALA A CA 1
ATOM 864 C C . ALA A 1 108 ? -6.828 -9.150 8.209 1.00 97.94 108 ALA A C 1
ATOM 866 O O . ALA A 1 108 ? -7.832 -9.429 8.863 1.00 97.94 108 ALA A O 1
ATOM 867 N N . LYS A 1 109 ? -5.597 -9.453 8.648 1.00 98.25 109 LYS A N 1
ATOM 868 C CA . LYS A 1 109 ? -5.335 -10.093 9.953 1.00 98.25 109 LYS A CA 1
ATOM 869 C C . LYS A 1 109 ? -5.776 -9.232 11.141 1.00 98.25 109 LYS A C 1
ATOM 871 O O . LYS A 1 109 ? -6.203 -9.783 12.146 1.00 98.25 109 LYS A O 1
ATOM 876 N N . ALA A 1 110 ? -5.702 -7.909 11.019 1.00 96.69 110 ALA A N 1
ATOM 877 C CA . ALA A 1 110 ? -6.184 -6.956 12.017 1.00 96.69 110 ALA A CA 1
ATOM 878 C C . ALA A 1 110 ? -7.720 -6.779 12.015 1.00 96.69 110 ALA A C 1
ATOM 880 O O . ALA A 1 110 ? -8.244 -5.944 12.751 1.00 96.69 110 ALA A O 1
ATOM 881 N N . GLY A 1 111 ? -8.454 -7.530 11.184 1.00 96.88 111 GLY A N 1
ATOM 882 C CA . GLY A 1 111 ? -9.914 -7.450 11.079 1.00 96.88 111 GLY A CA 1
ATOM 883 C C . GLY A 1 111 ? -10.425 -6.308 10.194 1.00 96.88 111 GLY A C 1
ATOM 884 O O . GLY A 1 111 ? -11.626 -6.047 10.166 1.00 96.88 111 GLY A O 1
ATOM 885 N N . VAL A 1 112 ? -9.545 -5.628 9.453 1.00 95.62 112 VAL A N 1
ATOM 886 C CA . VAL A 1 112 ? -9.935 -4.581 8.499 1.00 95.62 112 VAL A CA 1
ATOM 887 C C . VAL A 1 112 ? -10.448 -5.236 7.218 1.00 95.62 112 VAL A C 1
ATOM 889 O O . VAL A 1 112 ? -9.747 -6.043 6.601 1.00 9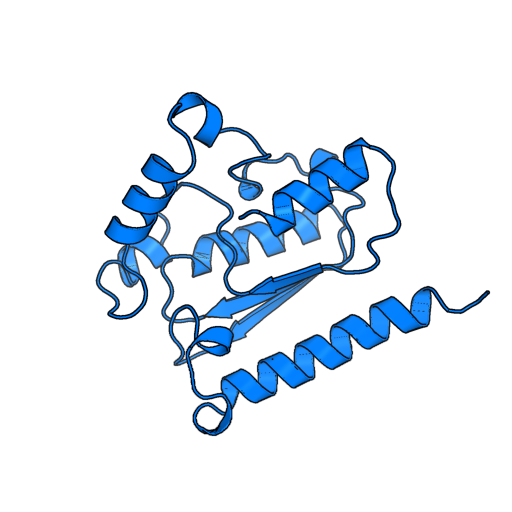5.62 112 VAL A O 1
ATOM 892 N N . SER A 1 113 ? -11.653 -4.862 6.776 1.00 95.69 113 SER A N 1
ATOM 893 C CA . SER A 1 113 ? -12.195 -5.302 5.483 1.00 95.69 113 SER A CA 1
ATOM 894 C C . SER A 1 113 ? -11.265 -4.849 4.359 1.00 95.69 113 SER A C 1
ATOM 896 O O . SER A 1 113 ? -11.144 -3.653 4.098 1.00 95.69 113 SER A O 1
ATOM 898 N N . THR A 1 114 ? -10.568 -5.796 3.733 1.00 96.94 114 THR A N 1
ATOM 899 C CA . THR A 1 114 ? -9.465 -5.494 2.818 1.00 96.94 114 THR A CA 1
ATOM 900 C C . THR A 1 114 ? -9.616 -6.260 1.515 1.00 96.94 114 THR A C 1
ATOM 902 O O . THR A 1 114 ? -9.744 -7.483 1.520 1.00 96.94 114 THR A O 1
ATOM 905 N N . LEU A 1 115 ? -9.548 -5.544 0.395 1.00 97.25 115 LEU A N 1
ATOM 906 C CA . LEU A 1 115 ? -9.395 -6.113 -0.937 1.00 97.25 115 LEU A CA 1
ATOM 907 C C . LEU A 1 115 ? -8.001 -5.773 -1.457 1.00 97.25 115 LEU A C 1
ATOM 909 O O . LEU A 1 115 ? -7.595 -4.616 -1.433 1.00 97.25 115 LEU A O 1
ATOM 913 N N . SER A 1 116 ? -7.271 -6.777 -1.936 1.00 97.94 116 SER A N 1
ATOM 914 C CA . SER A 1 116 ? -5.968 -6.590 -2.571 1.00 97.94 116 SER A CA 1
ATOM 915 C C . SER A 1 116 ? -6.023 -7.077 -4.009 1.00 97.94 116 SER A C 1
ATOM 917 O O . SER A 1 116 ? -6.599 -8.129 -4.289 1.00 97.94 116 SER A O 1
ATOM 919 N N . THR A 1 117 ? -5.456 -6.312 -4.935 1.00 97.88 117 THR A N 1
ATOM 920 C CA . THR A 1 117 ? -5.401 -6.687 -6.349 1.00 97.88 117 THR A CA 1
ATOM 921 C C . THR A 1 117 ? -4.055 -6.299 -6.935 1.00 97.88 117 THR A C 1
ATOM 923 O O . THR A 1 117 ? -3.640 -5.142 -6.859 1.00 97.88 117 THR A O 1
ATOM 926 N N . THR A 1 118 ? -3.373 -7.279 -7.520 1.00 97.62 118 THR A N 1
ATOM 927 C CA . THR A 1 118 ? -2.168 -7.064 -8.318 1.00 97.62 118 THR A CA 1
ATOM 928 C C . THR A 1 118 ? -2.562 -7.056 -9.786 1.00 97.62 118 THR A C 1
ATOM 930 O O . THR A 1 118 ? -3.165 -8.011 -10.268 1.00 97.62 118 THR A O 1
ATOM 933 N N . TYR A 1 119 ? -2.241 -5.973 -10.486 1.00 96.06 119 TYR A N 1
ATOM 934 C CA . TYR A 1 119 ? -2.432 -5.872 -11.929 1.00 96.06 119 TYR A CA 1
ATOM 935 C C . TYR A 1 119 ? -1.177 -6.365 -12.642 1.00 96.06 119 TYR A C 1
ATOM 937 O O . TYR A 1 119 ? -0.066 -5.935 -12.329 1.00 96.06 119 TYR A O 1
ATOM 945 N N . HIS A 1 120 ? -1.371 -7.280 -13.587 1.00 93.75 120 HIS A N 1
ATOM 946 C CA . HIS A 1 120 ? -0.296 -7.894 -14.360 1.00 93.75 120 HIS A CA 1
ATOM 947 C C . HIS A 1 120 ? 0.115 -7.032 -15.557 1.00 93.75 120 HIS A C 1
ATOM 949 O O . HIS A 1 120 ? -0.660 -6.203 -16.026 1.00 93.75 120 HIS A O 1
ATOM 955 N N . ASN A 1 121 ? 1.340 -7.233 -16.044 1.00 89.88 121 ASN A N 1
ATOM 956 C CA . ASN A 1 121 ? 1.953 -6.551 -17.190 1.00 89.88 121 ASN A CA 1
ATOM 957 C C . ASN A 1 121 ? 2.064 -5.021 -17.082 1.00 89.88 121 ASN A C 1
ATOM 959 O O . ASN A 1 121 ? 2.382 -4.350 -18.064 1.00 89.88 121 ASN A O 1
ATOM 963 N N . VAL A 1 122 ? 1.870 -4.464 -15.889 1.00 93.56 122 VAL A N 1
ATOM 964 C CA . VAL A 1 122 ? 1.984 -3.028 -15.618 1.00 93.56 122 VAL A CA 1
ATOM 965 C C . VAL A 1 122 ? 3.113 -2.737 -14.639 1.00 93.56 122 VAL A C 1
ATOM 967 O O . VAL A 1 122 ? 3.445 -3.563 -13.784 1.00 93.56 122 VAL A O 1
ATOM 970 N N . ALA A 1 123 ? 3.700 -1.550 -14.782 1.00 94.06 123 ALA A N 1
ATOM 971 C CA . ALA A 1 123 ? 4.751 -1.041 -13.911 1.00 94.06 123 ALA A CA 1
ATOM 972 C C . ALA A 1 123 ? 4.197 -0.090 -12.839 1.00 94.06 123 ALA A C 1
ATOM 974 O O . ALA A 1 123 ? 3.022 0.297 -12.869 1.00 94.06 123 ALA A O 1
ATOM 975 N N . HIS A 1 124 ? 5.057 0.304 -11.898 1.00 95.19 124 HIS A N 1
ATOM 976 C CA . HIS A 1 124 ? 4.733 1.329 -10.908 1.00 95.19 124 HIS A CA 1
ATOM 977 C C . HIS A 1 124 ? 4.129 2.582 -11.563 1.00 95.19 124 HIS A C 1
ATOM 979 O O . HIS A 1 124 ? 4.578 3.042 -12.614 1.00 95.19 124 HIS A O 1
ATOM 985 N N . GLY A 1 125 ? 3.097 3.152 -10.937 1.00 91.12 125 GLY A N 1
ATOM 986 C CA . GLY A 1 125 ? 2.492 4.392 -11.413 1.00 91.12 125 GLY A CA 1
ATOM 987 C C . GLY A 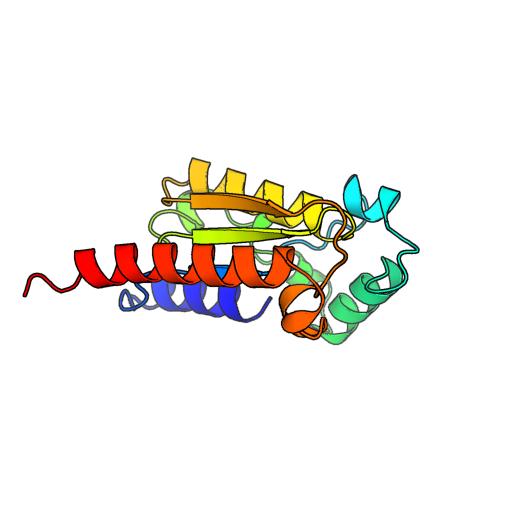1 125 ? 1.604 4.260 -12.656 1.00 91.12 125 GLY A C 1
ATOM 988 O O . GLY A 1 125 ? 1.179 5.285 -13.182 1.00 91.12 125 GLY A O 1
ATOM 989 N N . PHE A 1 126 ? 1.262 3.048 -13.115 1.00 91.31 126 PHE A N 1
ATOM 990 C CA . PHE A 1 126 ? 0.426 2.844 -14.313 1.00 91.31 126 PHE A CA 1
ATOM 991 C C . PHE A 1 126 ? -0.957 3.513 -14.258 1.00 91.31 126 PHE A C 1
ATOM 993 O O . PHE A 1 126 ? -1.547 3.778 -15.296 1.00 91.31 126 PHE A O 1
ATOM 1000 N N . VAL A 1 127 ? -1.485 3.809 -13.070 1.00 88.06 127 VAL A N 1
ATOM 1001 C CA . VAL A 1 127 ? -2.749 4.551 -12.917 1.00 88.06 127 VAL A CA 1
ATOM 1002 C C . VAL A 1 127 ? -2.525 6.062 -13.045 1.00 88.06 127 VAL A C 1
ATOM 1004 O O . VAL A 1 127 ? -3.382 6.767 -13.570 1.00 88.06 127 VAL A O 1
ATOM 1007 N N . THR A 1 128 ? -1.383 6.570 -12.565 1.00 84.25 128 THR A N 1
ATOM 1008 C CA . THR A 1 128 ? -1.065 8.008 -12.521 1.00 84.25 128 THR A CA 1
ATOM 1009 C C . THR A 1 128 ? -0.391 8.514 -13.795 1.00 84.25 128 THR A C 1
ATOM 1011 O O . THR A 1 128 ? -0.716 9.604 -14.256 1.00 84.25 128 THR A O 1
ATOM 1014 N N . PHE A 1 129 ? 0.562 7.761 -14.345 1.00 76.50 129 PHE A N 1
ATOM 1015 C CA . PHE A 1 129 ? 1.429 8.214 -15.438 1.00 76.50 129 PHE A CA 1
ATOM 1016 C C . PHE A 1 129 ? 1.066 7.626 -16.794 1.00 76.50 129 PHE A C 1
ATOM 1018 O O . PHE A 1 129 ? 1.437 8.198 -17.820 1.00 76.50 129 PHE A O 1
ATOM 1025 N N . ALA A 1 130 ? 0.346 6.504 -16.837 1.00 63.53 130 ALA A N 1
ATOM 1026 C CA . ALA A 1 130 ? -0.181 6.064 -18.113 1.00 63.53 130 ALA A CA 1
ATOM 1027 C C . ALA A 1 130 ? -1.293 7.022 -18.522 1.00 63.53 130 ALA A C 1
ATOM 1029 O O . ALA A 1 130 ? -2.179 7.329 -17.728 1.00 63.53 130 ALA A O 1
ATOM 1030 N N . MET A 1 131 ? -1.277 7.462 -19.780 1.00 59.47 131 MET A N 1
ATOM 1031 C CA . MET A 1 131 ? -2.475 8.005 -20.410 1.00 59.47 131 MET A CA 1
ATOM 1032 C C . MET A 1 131 ? -3.550 6.924 -20.261 1.00 59.47 131 MET A C 1
ATOM 1034 O O . MET A 1 131 ? -3.410 5.897 -20.925 1.00 59.47 131 MET A O 1
ATOM 1038 N N . PRO A 1 132 ? -4.592 7.087 -19.419 1.00 55.50 132 PRO A N 1
ATOM 1039 C CA . PRO A 1 132 ? -5.477 5.975 -19.057 1.00 55.50 132 PRO A CA 1
ATOM 1040 C C . PRO A 1 132 ? -6.100 5.314 -20.290 1.00 55.50 132 PRO A C 1
ATOM 1042 O O . PRO A 1 132 ? -6.313 4.111 -20.314 1.00 55.50 132 PRO A O 1
ATOM 1045 N N . ARG A 1 133 ? -6.261 6.094 -21.371 1.00 57.44 133 ARG A N 1
ATOM 1046 C CA . ARG A 1 133 ? -6.683 5.658 -22.711 1.00 57.44 133 ARG A CA 1
ATOM 1047 C C . ARG A 1 133 ? -5.825 4.567 -23.365 1.00 57.44 133 ARG A C 1
ATOM 1049 O O . ARG A 1 133 ? -6.306 3.954 -24.309 1.00 57.44 133 ARG A O 1
ATOM 1056 N N . LEU A 1 134 ? -4.588 4.353 -22.924 1.00 62.81 134 LEU A N 1
ATOM 1057 C CA . LEU A 1 134 ? -3.635 3.432 -23.551 1.00 62.81 134 LEU A CA 1
ATOM 1058 C C . LEU A 1 134 ? -3.422 2.132 -22.763 1.00 62.81 134 LEU A C 1
ATOM 1060 O O . LEU A 1 134 ? -2.860 1.202 -23.331 1.00 62.81 134 LEU A O 1
ATOM 1064 N N . LEU A 1 135 ? -3.879 2.043 -21.506 1.00 76.38 135 LEU A N 1
ATOM 1065 C CA . LEU A 1 135 ? -3.760 0.835 -20.678 1.00 76.38 135 LEU A CA 1
ATOM 1066 C C . LEU A 1 135 ? -5.138 0.399 -20.146 1.00 76.38 135 LEU A C 1
ATOM 1068 O O . LEU A 1 135 ? -5.683 1.056 -19.252 1.00 76.38 135 LEU A O 1
ATOM 1072 N N . PRO A 1 136 ? -5.714 -0.707 -20.652 1.00 83.62 136 PRO A N 1
ATOM 1073 C CA . PRO A 1 136 ? -6.974 -1.270 -20.150 1.00 83.62 136 PRO A CA 1
ATOM 1074 C C . PRO A 1 136 ? -6.984 -1.536 -18.633 1.00 83.62 136 PRO A C 1
ATOM 1076 O O . PRO A 1 136 ? -8.027 -1.453 -17.976 1.00 83.62 136 PRO A O 1
ATOM 1079 N N . GLU A 1 137 ? -5.821 -1.811 -18.049 1.00 86.38 137 GLU A N 1
ATOM 1080 C CA . GLU A 1 137 ? -5.632 -2.044 -16.620 1.00 86.38 137 GLU A CA 1
ATOM 1081 C C . GLU A 1 137 ? -5.942 -0.788 -15.800 1.00 86.38 137 GLU A C 1
ATOM 1083 O O . GLU A 1 137 ? -6.574 -0.883 -14.749 1.00 86.38 137 GLU A O 1
ATOM 1088 N N . ALA A 1 138 ? -5.582 0.404 -16.290 1.00 83.56 138 ALA A N 1
ATOM 1089 C CA . ALA A 1 138 ? -5.890 1.659 -15.606 1.00 83.56 138 ALA A CA 1
ATOM 1090 C C . ALA A 1 138 ? -7.411 1.896 -15.523 1.00 83.56 138 ALA A C 1
ATOM 1092 O O . ALA A 1 138 ? -7.920 2.310 -14.481 1.00 83.56 138 ALA A O 1
ATOM 1093 N N . TYR A 1 139 ? -8.164 1.559 -16.578 1.00 85.25 139 TYR A N 1
ATOM 1094 C CA . TYR A 1 139 ? -9.633 1.600 -16.547 1.00 85.25 139 TYR A CA 1
ATOM 1095 C C . TYR A 1 139 ? -10.228 0.593 -15.567 1.00 85.25 139 TYR A C 1
ATOM 1097 O O . TYR A 1 139 ? -11.180 0.913 -14.855 1.00 85.25 139 TYR A O 1
ATOM 1105 N N . SER A 1 140 ? -9.655 -0.607 -15.514 1.00 89.69 140 SER A N 1
ATOM 1106 C CA . SER A 1 140 ? -10.090 -1.652 -14.587 1.00 89.69 140 SER A CA 1
ATOM 1107 C C . SER A 1 140 ? -9.901 -1.213 -13.132 1.00 89.69 140 SER A C 1
ATOM 1109 O O . SER A 1 140 ? -10.812 -1.383 -12.320 1.00 89.69 140 SER A O 1
ATOM 1111 N N . VAL A 1 141 ? -8.790 -0.532 -12.822 1.00 89.94 141 VAL A N 1
ATOM 1112 C CA . VAL A 1 141 ? -8.571 0.082 -11.504 1.00 89.94 141 VAL A CA 1
ATOM 1113 C C . VAL A 1 141 ? -9.612 1.156 -11.201 1.00 89.94 141 VAL A C 1
ATOM 1115 O O . VAL A 1 141 ? -10.154 1.171 -10.097 1.00 89.94 141 VAL A O 1
ATOM 1118 N N . ILE A 1 142 ? -9.920 2.045 -12.152 1.00 88.81 142 ILE A N 1
ATOM 1119 C CA . ILE A 1 142 ? -10.934 3.093 -11.950 1.00 88.81 142 ILE A CA 1
ATOM 1120 C C . ILE A 1 142 ? -12.295 2.458 -11.645 1.00 88.81 142 ILE A C 1
ATOM 1122 O O . ILE A 1 142 ? -12.937 2.840 -10.669 1.00 88.81 142 ILE A O 1
ATOM 1126 N N . ALA A 1 143 ? -12.711 1.454 -12.422 1.00 90.81 143 ALA A N 1
ATOM 1127 C CA . ALA A 1 143 ? -13.969 0.746 -12.197 1.00 90.81 143 ALA A CA 1
ATOM 1128 C C . ALA A 1 143 ? -14.003 0.059 -10.820 1.00 90.81 143 ALA A C 1
ATOM 1130 O O . ALA A 1 143 ? -14.979 0.199 -10.080 1.00 90.81 143 ALA A O 1
ATOM 1131 N N . GLN A 1 144 ? -12.920 -0.628 -10.446 1.00 92.38 144 GLN A N 1
ATOM 1132 C CA . GLN A 1 144 ? -12.784 -1.281 -9.145 1.00 92.38 144 GLN A CA 1
ATOM 1133 C C . GLN A 1 144 ? -12.832 -0.274 -7.987 1.00 92.38 144 GLN A C 1
ATOM 1135 O O . GLN A 1 144 ? -13.523 -0.504 -6.995 1.00 92.38 144 GLN A O 1
ATOM 1140 N N . MET A 1 145 ? -12.131 0.854 -8.114 1.00 92.75 14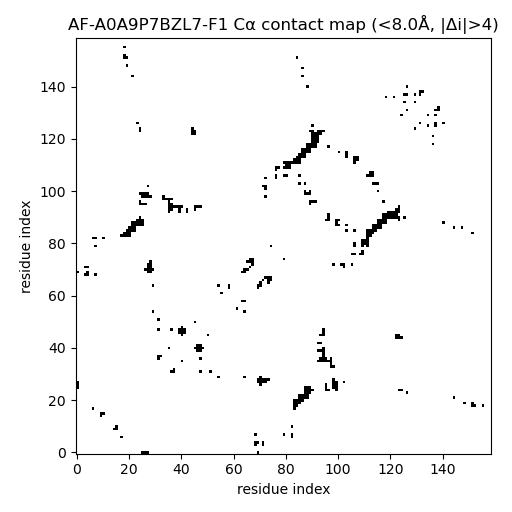5 MET A N 1
ATOM 1141 C CA . MET A 1 145 ? -12.146 1.938 -7.134 1.00 92.75 145 MET A CA 1
ATOM 1142 C C . MET A 1 145 ? -13.551 2.524 -6.979 1.00 92.75 145 MET A C 1
ATOM 1144 O O . MET A 1 145 ? -14.006 2.733 -5.856 1.00 92.75 145 MET A O 1
ATOM 1148 N N . THR A 1 146 ? -14.253 2.781 -8.084 1.00 91.19 146 THR A N 1
ATOM 1149 C CA . THR A 1 146 ? -15.622 3.303 -8.050 1.00 91.19 146 THR A CA 1
ATOM 1150 C C . THR A 1 146 ? -16.572 2.339 -7.346 1.00 91.19 146 THR A C 1
ATOM 1152 O O . THR A 1 146 ? -17.348 2.774 -6.495 1.00 91.19 146 THR A O 1
ATOM 1155 N N . ASP A 1 147 ? -16.506 1.040 -7.644 1.00 92.00 147 ASP A N 1
ATOM 1156 C CA . ASP A 1 147 ? -17.316 0.043 -6.939 1.00 92.00 147 ASP A CA 1
ATOM 1157 C C . ASP A 1 147 ? -16.989 0.008 -5.438 1.00 92.00 147 ASP A C 1
ATOM 1159 O O . ASP A 1 147 ? -17.891 0.068 -4.601 1.00 92.00 147 ASP A O 1
ATOM 1163 N N . TRP A 1 148 ? -15.700 0.008 -5.087 1.00 92.94 148 TRP A N 1
ATOM 1164 C CA . TRP A 1 148 ? -15.240 0.023 -3.699 1.00 92.94 148 TRP A CA 1
ATOM 1165 C C . TRP A 1 148 ? -15.783 1.219 -2.908 1.00 92.94 148 TRP A C 1
ATOM 1167 O O . TRP A 1 148 ? -16.408 1.049 -1.859 1.00 92.94 148 TRP A O 1
ATOM 1177 N N . LEU A 1 149 ? -15.601 2.430 -3.438 1.00 90.38 149 LEU A N 1
ATOM 1178 C CA . LEU A 1 149 ? -16.054 3.664 -2.795 1.00 90.38 149 LEU A CA 1
ATOM 1179 C C . LEU A 1 149 ? -17.583 3.721 -2.683 1.00 90.38 149 LEU A C 1
ATOM 1181 O O . LEU A 1 149 ? -18.111 4.155 -1.659 1.00 90.38 149 LEU A O 1
ATOM 1185 N N . ASN A 1 150 ? -18.310 3.224 -3.688 1.00 88.00 150 ASN A N 1
ATOM 1186 C CA . ASN A 1 150 ? -19.771 3.166 -3.649 1.00 88.00 150 ASN A CA 1
ATOM 1187 C C . ASN A 1 150 ? -20.300 2.233 -2.552 1.00 88.00 150 ASN A C 1
ATOM 1189 O O . ASN A 1 150 ? -21.342 2.525 -1.961 1.00 88.00 150 ASN A O 1
ATOM 1193 N N . ARG A 1 151 ? -19.607 1.126 -2.253 1.00 82.69 151 ARG A N 1
ATOM 1194 C CA . ARG A 1 151 ? -19.977 0.237 -1.138 1.00 82.69 151 ARG A CA 1
ATOM 1195 C C . ARG A 1 151 ? -19.824 0.945 0.208 1.00 82.69 151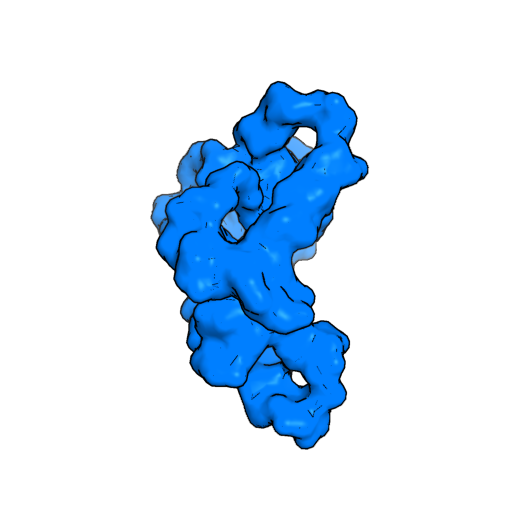 ARG A C 1
ATOM 1197 O O . ARG A 1 151 ? -20.753 0.900 1.012 1.00 82.69 151 ARG A O 1
ATOM 1204 N N . GLY A 1 152 ? -18.699 1.634 0.415 1.00 72.19 152 GLY A N 1
ATOM 1205 C CA . GLY A 1 152 ? -18.433 2.392 1.643 1.00 72.19 152 GLY A CA 1
ATOM 1206 C C . GLY A 1 152 ? -19.395 3.566 1.848 1.00 72.19 152 GLY A C 1
ATOM 1207 O O . GLY A 1 152 ? -19.880 3.785 2.954 1.00 72.19 152 GLY A O 1
ATOM 1208 N N . TRP A 1 153 ? -19.748 4.282 0.775 1.00 64.69 153 TRP A N 1
ATOM 1209 C CA . TRP A 1 153 ? -20.706 5.393 0.838 1.00 64.69 153 TRP A CA 1
ATOM 1210 C C . TRP A 1 153 ? -22.141 4.935 1.137 1.00 64.69 153 TRP A C 1
ATOM 1212 O O . TRP A 1 153 ? -22.859 5.561 1.921 1.00 64.69 153 TRP A O 1
ATOM 1222 N N . LYS A 1 154 ? -22.585 3.825 0.530 1.00 61.84 154 LYS A N 1
ATOM 1223 C CA . LYS A 1 154 ? -23.941 3.287 0.736 1.00 61.84 154 LYS A CA 1
ATOM 1224 C C . LYS A 1 154 ? -24.157 2.731 2.144 1.00 61.84 154 LYS A C 1
ATOM 1226 O O . LYS A 1 154 ? -25.288 2.753 2.623 1.00 61.84 154 LYS A O 1
ATOM 1231 N N . SER A 1 155 ? -23.115 2.249 2.827 1.00 58.22 155 SER A N 1
ATOM 1232 C CA . SER A 1 155 ? -23.263 1.776 4.210 1.00 58.22 155 SER A CA 1
ATOM 1233 C C . SER A 1 155 ? -23.458 2.912 5.215 1.00 58.22 155 SER A C 1
ATOM 1235 O O . SER A 1 155 ? -24.050 2.685 6.264 1.00 58.22 155 SER A O 1
ATOM 1237 N N . THR A 1 156 ? -22.995 4.128 4.905 1.00 55.66 156 THR A N 1
ATOM 1238 C CA . THR A 1 156 ? -23.066 5.291 5.808 1.00 55.66 156 THR A CA 1
ATOM 1239 C C . THR A 1 156 ? -24.246 6.225 5.544 1.00 55.66 156 THR A C 1
ATOM 1241 O O . THR A 1 156 ? -24.511 7.104 6.352 1.00 55.66 156 THR A O 1
ATOM 1244 N N . SER A 1 157 ? -24.973 6.047 4.437 1.00 51.16 157 SER A N 1
ATOM 1245 C CA . SER A 1 157 ? -26.098 6.905 4.019 1.00 51.16 157 SER A CA 1
ATOM 1246 C C . SER A 1 157 ? -27.480 6.412 4.481 1.00 51.16 157 SER A C 1
ATOM 1248 O O . SER A 1 157 ? -28.502 6.916 4.024 1.00 51.16 157 SER A O 1
ATOM 1250 N N . LYS A 1 158 ? -27.533 5.456 5.420 1.00 40.94 158 LYS A N 1
ATOM 1251 C CA . LYS A 1 158 ? -28.741 5.176 6.213 1.00 40.94 158 LYS A CA 1
ATOM 1252 C C . LYS A 1 158 ? -28.765 6.085 7.446 1.00 40.94 158 LYS A C 1
ATOM 1254 O O . LYS A 1 158 ? -28.451 5.632 8.545 1.00 40.94 158 LYS A O 1
ATOM 1259 N N . ILE A 1 159 ? -29.099 7.355 7.241 1.00 39.28 159 ILE A N 1
ATOM 1260 C CA . ILE A 1 159 ? -29.515 8.300 8.286 1.00 39.28 159 ILE A CA 1
ATOM 1261 C C . ILE A 1 159 ? -30.807 8.944 7.803 1.00 39.28 159 ILE A C 1
ATOM 1263 O O . ILE A 1 159 ? -30.833 9.336 6.614 1.00 39.28 159 ILE A O 1
#

Solvent-accessible surface area (backbone atoms only — not comparable to full-atom values): 8753 Å² total; per-residue (Å²): 80,71,70,61,36,50,53,56,51,31,52,77,70,69,49,72,86,60,60,58,44,78,37,70,58,36,57,28,61,82,72,74,77,40,72,27,19,62,76,25,32,82,40,93,77,48,32,45,68,56,51,56,50,50,55,56,72,73,42,93,51,74,79,54,57,67,34,43,72,58,10,51,59,65,42,52,48,74,77,46,35,82,48,50,36,34,40,38,38,29,26,61,53,20,34,46,27,48,50,34,55,50,36,42,54,45,36,42,73,22,69,17,60,58,49,73,47,72,42,73,98,33,44,52,56,44,71,78,72,39,63,54,94,79,39,74,64,32,51,51,49,51,54,51,49,52,53,53,53,50,54,42,53,61,71,70,64,82,119

pLDDT: mean 87.53, std 12.56, range [39.28, 98.56]

InterPro domains:
  IPR013094 Alpha/beta hydrolase fold-3 [PF07859] (4-127)
  IPR029058 Alpha/Beta hydrolase fold [G3DSA:3.40.50.1820] (1-157)
  IPR029058 Alpha/Beta hydrolase fold [SSF53474] (7-151)
  IPR050300 GDXG lipolytic enzyme [PTHR48081] (4-150)

Secondary structure (DSSP, 8-state):
-HHHHHHHHHHHTT------EEEES------TTSHHHHHTTT-SSS-HHHHHHHHHHH-S-GGGGGSTTT-GGGS-HHHHTTPPPEEEEEEEE-TTHHHHHHHHHHHHHTT--EEEEEEEEEETTTTTTS-GGG-HHHHHHHHHHHHHHHHHHHHH---

Sequence (159 aa):
MLLLIYIVLAKQRGNTGITSQVLFYPVVDNDFETESYILYKDDAFLRRENMQQVWQLYTAKEEDWSSPLMAPLKATTEELSGLPPALVITAERDVLRSEGVAYAKKLAKAGVSTLSTTYHNVAHGFVTFAMPRLLPEAYSVIAQMTDWLNRGWKSTSKI

Organism: Rhizopus oryzae (NCBI:txid64495)

Mean predicted aligned error: 5.5 Å

Radius of gyration: 15.92 Å; Cα contacts (8 Å, |Δi|>4): 251; chains: 1; bounding box: 48×24×41 Å